Protein AF-A0A5B7H867-F1 (afdb_monomer_lite)

Organism: Portunus trituberculatus (NCBI:txid210409)

Radius of gyration: 18.38 Å; chains: 1; bounding box: 35×41×40 Å

Foldseek 3Di:
DVVVCPPDDPVVSCVVVVHDDPVRVVVVVVVVVVVCVVVVVDPCPVVNVPDPPVVVVVVD

Structure (mmCIF, N/CA/C/O backbone):
data_AF-A0A5B7H867-F1
#
_entry.id   AF-A0A5B7H867-F1
#
loop_
_atom_site.group_PDB
_atom_site.id
_atom_site.type_symbol
_atom_site.label_atom_id
_atom_site.label_alt_id
_atom_site.label_comp_id
_atom_site.label_asym_id
_atom_site.label_entity_id
_atom_site.label_seq_id
_atom_site.pdbx_PDB_ins_code
_atom_site.Cartn_x
_atom_site.Cartn_y
_atom_site.Cartn_z
_atom_site.occupancy
_atom_site.B_iso_or_equiv
_atom_site.auth_seq_id
_atom_site.auth_comp_id
_atom_site.auth_asym_id
_atom_site.auth_atom_id
_atom_site.pdbx_PDB_model_num
ATOM 1 N N . MET A 1 1 ? -15.634 14.255 16.503 1.00 56.34 1 MET A N 1
ATOM 2 C CA . MET A 1 1 ? -15.193 13.321 15.446 1.00 56.34 1 MET A CA 1
ATOM 3 C C . MET A 1 1 ? -14.122 12.333 15.926 1.00 56.34 1 MET A C 1
ATOM 5 O O . MET A 1 1 ? -14.476 11.209 16.220 1.00 56.34 1 MET A O 1
ATOM 9 N N . MET A 1 2 ? -12.837 12.694 16.096 1.00 57.12 2 MET A N 1
ATOM 10 C CA . MET A 1 2 ? -11.795 11.710 16.506 1.00 57.12 2 MET A CA 1
ATOM 11 C C . MET A 1 2 ? -11.878 11.227 17.970 1.00 57.12 2 MET A C 1
ATOM 13 O O . MET A 1 2 ? -11.373 10.157 18.294 1.00 57.12 2 MET A O 1
ATOM 17 N N . ALA A 1 3 ? -12.491 12.010 18.863 1.00 63.00 3 ALA A N 1
ATOM 18 C CA . ALA A 1 3 ? -12.634 11.654 20.277 1.00 63.00 3 ALA A CA 1
ATOM 19 C C . ALA A 1 3 ? -13.766 10.641 20.542 1.00 63.00 3 ALA A C 1
ATOM 21 O O . ALA A 1 3 ? -13.684 9.901 21.513 1.00 63.00 3 ALA A O 1
ATOM 22 N N . GLU A 1 4 ? -14.780 10.581 19.672 1.00 63.56 4 GLU A N 1
ATOM 23 C CA . GLU A 1 4 ? -15.968 9.715 19.818 1.00 63.56 4 GLU A CA 1
ATOM 24 C C . GLU A 1 4 ? -15.687 8.257 19.423 1.00 63.56 4 GLU A C 1
ATOM 26 O O . GLU A 1 4 ? -16.392 7.347 19.832 1.00 63.56 4 GLU A O 1
ATOM 31 N N . LEU A 1 5 ? -14.610 8.028 18.673 1.00 65.38 5 LEU A N 1
ATOM 32 C CA . LEU A 1 5 ? -14.216 6.719 18.153 1.00 65.38 5 LEU A CA 1
ATOM 33 C C . LEU A 1 5 ? -13.328 5.921 19.116 1.00 65.38 5 LEU A C 1
ATOM 35 O O . LEU A 1 5 ? -13.014 4.756 18.870 1.00 65.38 5 LEU A O 1
ATOM 39 N N . LYS A 1 6 ? -12.870 6.544 20.203 1.00 70.00 6 LYS A N 1
ATOM 40 C CA . LYS A 1 6 ? -11.793 6.017 21.050 1.00 70.00 6 LYS A CA 1
ATOM 41 C C . LYS A 1 6 ? -12.124 4.658 21.681 1.00 70.00 6 LYS A C 1
ATOM 43 O O . LYS A 1 6 ? -11.211 3.861 21.882 1.00 70.00 6 LYS A O 1
ATOM 48 N N . ASP A 1 7 ? -13.409 4.388 21.888 1.00 79.19 7 ASP A N 1
ATOM 49 C CA . ASP A 1 7 ? -13.902 3.225 22.629 1.00 79.19 7 ASP A CA 1
ATOM 50 C C . ASP A 1 7 ? -14.273 2.020 21.736 1.00 79.19 7 ASP A C 1
ATOM 52 O O . ASP A 1 7 ? -14.545 0.940 22.253 1.00 79.19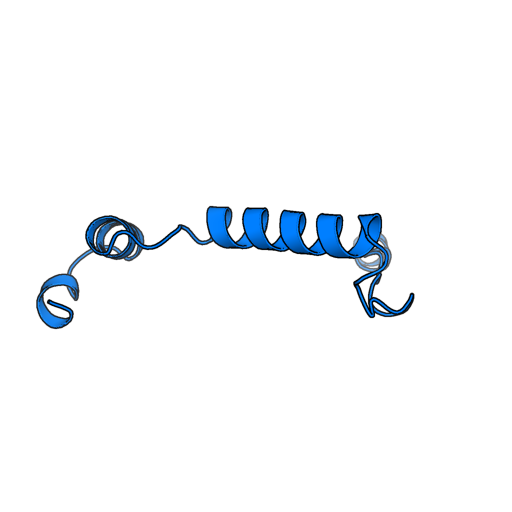 7 ASP A O 1
ATOM 56 N N . GLY A 1 8 ? -14.251 2.168 20.403 1.00 77.75 8 GLY A N 1
ATOM 57 C CA . GLY A 1 8 ? -14.567 1.085 19.454 1.00 77.75 8 GLY A CA 1
ATOM 58 C C . GLY A 1 8 ? -13.395 0.141 19.154 1.00 77.75 8 GLY A C 1
ATOM 59 O O . GLY A 1 8 ? -12.233 0.435 19.458 1.00 77.75 8 GLY A O 1
ATOM 60 N N . ALA A 1 9 ? -13.652 -0.992 18.496 1.00 86.88 9 ALA A N 1
ATOM 61 C CA . ALA A 1 9 ? -12.565 -1.799 17.939 1.00 86.88 9 ALA A CA 1
ATOM 62 C C . ALA A 1 9 ? -11.867 -1.051 16.783 1.00 86.88 9 ALA A C 1
ATOM 64 O O . ALA A 1 9 ? -12.440 -0.164 16.150 1.00 86.88 9 ALA A O 1
ATOM 65 N N . TYR A 1 10 ? -10.607 -1.391 16.489 1.00 83.69 10 TYR A N 1
ATOM 66 C CA . TYR A 1 10 ? -9.839 -0.718 15.429 1.00 83.69 10 TYR A CA 1
ATOM 67 C C . TYR A 1 10 ? -10.544 -0.764 14.067 1.00 83.69 10 TYR A C 1
ATOM 69 O O . TYR A 1 10 ? -10.684 0.273 13.424 1.00 83.69 10 TYR A O 1
ATOM 77 N N . GLU A 1 11 ? -11.049 -1.937 13.690 1.00 84.06 11 GLU A N 1
ATOM 78 C CA . GLU A 1 11 ? -11.758 -2.159 12.425 1.00 84.06 11 GLU A CA 1
ATOM 79 C C . GLU A 1 11 ? -13.085 -1.384 12.352 1.00 84.06 11 GLU A C 1
ATOM 81 O O . GLU A 1 11 ? -13.449 -0.848 11.307 1.00 84.06 11 GLU A O 1
ATOM 86 N N . GLU A 1 12 ? -13.799 -1.256 13.474 1.00 85.31 12 GLU A N 1
ATOM 87 C CA . GLU A 1 12 ? -15.048 -0.486 13.548 1.00 85.31 12 GLU A CA 1
ATOM 88 C C . GLU A 1 12 ? -14.781 1.005 13.360 1.00 85.31 12 GLU A C 1
ATOM 90 O O . GLU A 1 12 ? -15.429 1.650 12.535 1.00 85.31 12 GLU A O 1
ATOM 95 N N . ARG A 1 13 ? -13.749 1.531 14.034 1.00 86.6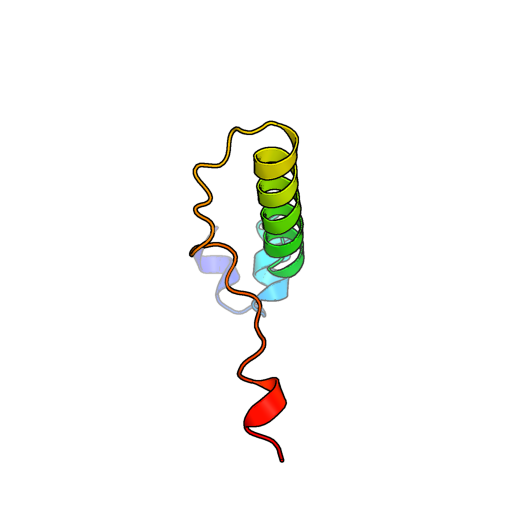9 13 ARG A N 1
ATOM 96 C CA . ARG A 1 13 ? -13.298 2.909 13.821 1.00 86.69 13 ARG A CA 1
ATOM 97 C C . ARG A 1 13 ? -12.886 3.162 12.380 1.00 86.69 13 ARG A C 1
ATOM 99 O O . ARG A 1 13 ? -13.168 4.219 11.821 1.00 86.69 13 ARG A O 1
ATOM 106 N N . GLN A 1 14 ? -12.156 2.214 11.803 1.00 87.25 14 GLN A N 1
ATOM 107 C CA . GLN A 1 14 ? -11.666 2.303 10.438 1.00 87.25 14 GLN A CA 1
ATOM 108 C C . GLN A 1 14 ? -12.832 2.384 9.452 1.00 87.25 14 GLN A C 1
ATOM 110 O O . GLN A 1 14 ? -12.836 3.257 8.583 1.00 87.25 14 GLN A O 1
ATOM 115 N N . LYS A 1 15 ? -13.854 1.546 9.650 1.00 86.94 15 LYS A N 1
ATOM 116 C CA . LYS A 1 15 ? -15.081 1.545 8.854 1.00 86.94 15 LYS A CA 1
ATOM 117 C C . LYS A 1 15 ? -15.882 2.838 9.009 1.00 86.94 15 LYS A C 1
ATOM 119 O O . LYS A 1 15 ? -16.315 3.393 8.004 1.00 86.94 15 LYS A O 1
ATOM 124 N N . GLU A 1 16 ? -16.056 3.335 10.232 1.00 89.06 16 GLU A N 1
ATOM 125 C CA . GLU A 1 16 ? -16.805 4.572 10.499 1.00 89.06 16 GLU A CA 1
ATOM 126 C C . GLU A 1 16 ? -16.122 5.810 9.899 1.00 89.06 16 GLU A C 1
ATOM 128 O O . GLU A 1 16 ? -16.787 6.698 9.370 1.00 89.06 16 GLU A O 1
ATOM 133 N N . MET A 1 17 ? -14.787 5.837 9.883 1.00 88.88 17 MET A N 1
ATOM 134 C CA . MET A 1 17 ? -14.014 6.882 9.203 1.00 88.88 17 MET A CA 1
ATOM 135 C C . MET A 1 17 ? -13.926 6.701 7.679 1.00 88.88 17 MET A C 1
ATOM 137 O O . MET A 1 17 ? -13.327 7.542 7.008 1.00 88.88 17 MET A O 1
ATOM 141 N N . GLY A 1 18 ? -14.470 5.613 7.123 1.00 90.31 18 GLY A N 1
ATOM 142 C CA . GLY A 1 18 ? -14.361 5.298 5.697 1.00 90.31 18 GLY A CA 1
ATOM 143 C C . GLY A 1 18 ? -12.918 5.068 5.235 1.00 90.31 18 GLY A C 1
ATOM 144 O O . GLY A 1 18 ? -12.584 5.340 4.081 1.00 90.31 18 GLY A O 1
ATOM 145 N N . LEU A 1 19 ? -12.040 4.619 6.136 1.00 91.00 19 LEU A N 1
ATOM 146 C CA . LEU A 1 19 ? -10.642 4.355 5.819 1.00 91.00 19 LEU A CA 1
ATOM 147 C C . LEU A 1 19 ? -10.489 2.964 5.183 1.00 91.00 19 LE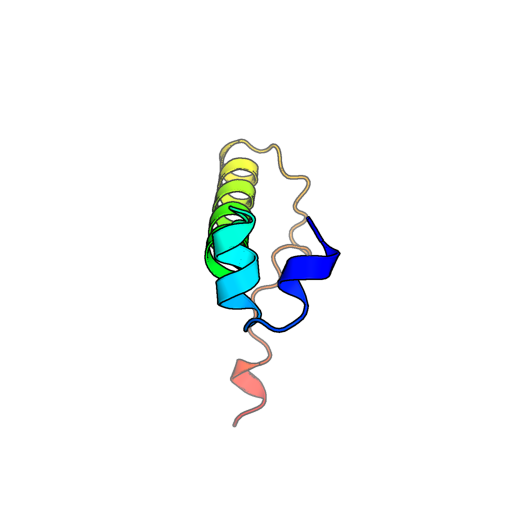U A C 1
ATOM 149 O O . LEU A 1 19 ? -11.115 2.009 5.641 1.00 91.00 19 LEU A O 1
ATOM 153 N N . PRO A 1 20 ? -9.621 2.818 4.166 1.00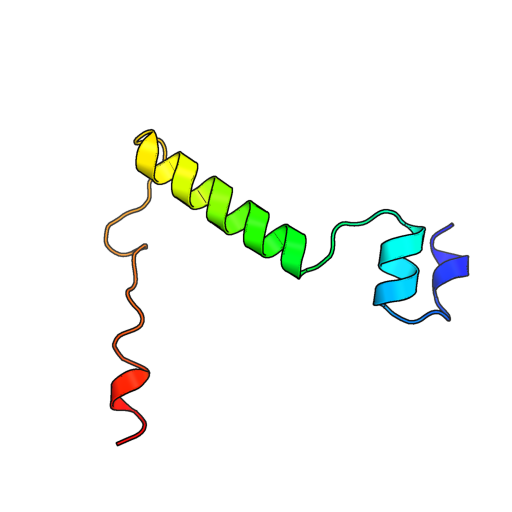 90.19 20 PRO A N 1
ATOM 154 C CA . PRO A 1 20 ? -9.344 1.524 3.551 1.00 90.19 20 PRO A CA 1
ATOM 155 C C . PRO A 1 20 ? -8.670 0.587 4.551 1.00 90.19 20 PRO A C 1
ATOM 157 O O . PRO A 1 20 ? -7.841 1.040 5.353 1.00 90.19 20 PRO A O 1
ATOM 160 N N . THR A 1 21 ? -8.990 -0.705 4.475 1.00 91.50 21 THR A N 1
ATOM 161 C CA . THR A 1 21 ? -8.401 -1.73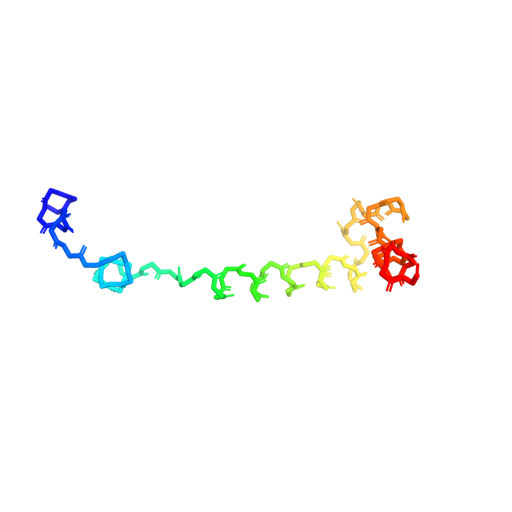7 5.336 1.00 91.50 21 THR A CA 1
ATOM 162 C C . THR A 1 21 ? -6.898 -1.873 5.087 1.00 91.50 21 THR A C 1
ATOM 164 O O . THR A 1 21 ? -6.351 -1.397 4.084 1.00 91.50 21 THR A O 1
ATOM 167 N N . LEU A 1 22 ? -6.183 -2.533 6.004 1.00 89.81 22 LEU A N 1
ATOM 168 C CA . LEU A 1 22 ? -4.770 -2.844 5.772 1.00 89.81 22 LEU A CA 1
ATOM 169 C C . LEU A 1 22 ? -4.587 -3.718 4.521 1.00 89.81 22 LEU A C 1
ATOM 171 O O . LEU A 1 22 ? -3.614 -3.529 3.793 1.00 89.81 22 LEU A O 1
ATOM 175 N N . GLN A 1 23 ? -5.523 -4.633 4.268 1.00 92.38 23 GLN A N 1
ATOM 176 C CA . GLN A 1 23 ? -5.521 -5.482 3.083 1.00 92.38 23 GLN A CA 1
ATOM 177 C C . GLN A 1 23 ? -5.680 -4.650 1.806 1.00 92.38 23 GLN A C 1
ATOM 179 O O . GLN A 1 23 ? -4.813 -4.731 0.940 1.00 92.38 23 GLN A O 1
ATOM 184 N N . ASP A 1 24 ? -6.677 -3.763 1.739 1.00 94.31 24 ASP A N 1
ATOM 185 C CA . ASP A 1 24 ? -6.892 -2.890 0.572 1.00 94.31 24 ASP A CA 1
ATOM 186 C C . ASP A 1 24 ? -5.647 -2.045 0.260 1.00 94.31 24 ASP A C 1
ATOM 188 O O . ASP A 1 24 ? -5.279 -1.814 -0.893 1.00 94.31 24 ASP A O 1
ATOM 192 N N . ARG A 1 25 ? -4.967 -1.567 1.311 1.00 95.06 25 ARG A N 1
ATOM 193 C CA . ARG A 1 25 ? -3.729 -0.790 1.176 1.00 95.06 25 ARG A CA 1
ATOM 194 C C . ARG A 1 25 ? -2.577 -1.627 0.623 1.00 95.06 25 ARG A C 1
ATOM 196 O O . ARG A 1 25 ? -1.785 -1.084 -0.146 1.00 95.06 25 ARG A O 1
ATOM 203 N N . ARG A 1 26 ? -2.473 -2.903 1.012 1.00 94.75 26 ARG A N 1
ATOM 204 C CA . ARG A 1 26 ? -1.467 -3.842 0.487 1.00 94.75 26 ARG A CA 1
ATOM 205 C C . ARG A 1 26 ? -1.743 -4.171 -0.975 1.00 94.75 26 ARG A C 1
ATOM 207 O O . ARG A 1 26 ? -0.873 -3.928 -1.799 1.00 94.75 26 ARG A O 1
ATOM 214 N N . GLU A 1 27 ? -2.971 -4.567 -1.303 1.00 96.00 27 GLU A N 1
ATOM 215 C CA . GLU A 1 27 ? -3.386 -4.875 -2.679 1.00 96.00 27 GLU A CA 1
ATOM 216 C C . GLU A 1 27 ? -3.157 -3.680 -3.615 1.00 96.00 27 GLU A C 1
ATOM 218 O O . GLU A 1 27 ? -2.592 -3.813 -4.701 1.00 96.00 27 GLU A O 1
ATOM 223 N N . ARG A 1 28 ? -3.510 -2.466 -3.170 1.00 96.62 28 ARG A N 1
ATOM 224 C CA . ARG A 1 28 ? -3.214 -1.243 -3.926 1.00 96.62 28 ARG A CA 1
ATOM 225 C C . ARG A 1 28 ? -1.710 -1.011 -4.095 1.00 96.62 28 ARG A C 1
ATOM 227 O O . ARG A 1 28 ? -1.294 -0.532 -5.148 1.00 96.62 28 ARG A O 1
ATOM 234 N N . GLY A 1 29 ? -0.908 -1.305 -3.073 1.00 94.19 29 GLY A N 1
ATOM 235 C CA . GLY A 1 29 ? 0.552 -1.233 -3.136 1.00 94.19 29 GLY A CA 1
ATOM 236 C C . GLY A 1 29 ? 1.125 -2.173 -4.196 1.00 94.19 29 GLY A C 1
ATOM 237 O O . GLY A 1 29 ? 1.907 -1.729 -5.037 1.00 94.19 29 GLY A O 1
ATOM 238 N N . ASP A 1 30 ? 0.661 -3.420 -4.218 1.00 92.56 30 ASP A N 1
ATOM 239 C CA . ASP A 1 30 ? 1.077 -4.432 -5.193 1.00 92.56 30 ASP A CA 1
ATOM 240 C C . ASP A 1 30 ? 0.726 -4.004 -6.623 1.00 92.56 30 ASP A C 1
ATOM 242 O O . ASP A 1 30 ? 1.572 -4.047 -7.518 1.00 92.56 30 ASP A O 1
ATOM 246 N N . LEU A 1 31 ? -0.489 -3.487 -6.835 1.00 94.88 31 LEU A N 1
ATOM 247 C CA . LEU A 1 31 ? -0.923 -2.969 -8.137 1.00 94.88 31 LEU A CA 1
ATOM 248 C C . LEU A 1 31 ? -0.079 -1.778 -8.611 1.00 94.88 31 LEU A C 1
ATOM 250 O O . LEU A 1 31 ? 0.255 -1.690 -9.793 1.00 94.88 31 LEU A O 1
ATOM 254 N N . ILE A 1 32 ? 0.295 -0.867 -7.707 1.00 92.19 32 ILE A N 1
ATOM 255 C CA . ILE A 1 32 ? 1.183 0.258 -8.035 1.00 92.19 32 ILE A CA 1
ATOM 256 C C . ILE A 1 32 ? 2.565 -0.255 -8.446 1.00 92.19 32 ILE A C 1
ATOM 258 O O . ILE A 1 32 ? 3.142 0.251 -9.410 1.00 92.19 32 ILE A O 1
ATOM 262 N N . THR A 1 33 ? 3.099 -1.249 -7.738 1.00 87.62 33 THR A N 1
ATOM 263 C CA . THR A 1 33 ? 4.387 -1.869 -8.071 1.00 87.62 33 THR A CA 1
ATOM 264 C C . THR A 1 33 ? 4.330 -2.547 -9.437 1.00 87.62 33 THR A C 1
ATOM 266 O O . THR A 1 33 ? 5.181 -2.281 -10.283 1.00 87.62 33 THR A O 1
ATOM 269 N N . MET A 1 34 ? 3.278 -3.322 -9.712 1.00 88.94 34 MET A N 1
ATOM 270 C CA . MET A 1 34 ? 3.059 -3.941 -11.023 1.00 88.94 34 MET A CA 1
ATOM 271 C C . MET A 1 34 ? 2.964 -2.904 -12.143 1.00 88.94 34 MET A C 1
ATOM 273 O O . MET A 1 34 ? 3.611 -3.054 -13.177 1.00 88.94 34 MET A O 1
ATOM 277 N N . TYR A 1 35 ? 2.214 -1.819 -11.936 1.00 90.75 35 TYR A N 1
ATOM 278 C CA . TYR A 1 35 ? 2.128 -0.726 -12.904 1.00 90.75 35 TYR A CA 1
ATOM 279 C C . TYR A 1 35 ? 3.502 -0.106 -13.186 1.00 90.75 35 TYR A C 1
ATOM 281 O O . TYR A 1 35 ? 3.845 0.124 -14.346 1.00 90.75 35 TYR A O 1
ATOM 289 N N . LYS A 1 36 ? 4.301 0.143 -12.141 1.00 86.19 36 LYS A N 1
ATOM 290 C CA . LYS A 1 36 ? 5.654 0.698 -12.277 1.00 86.19 36 LYS A CA 1
ATOM 291 C C . LYS A 1 36 ? 6.568 -0.200 -13.108 1.00 86.19 36 LYS A C 1
ATOM 293 O O . LYS A 1 36 ? 7.293 0.323 -13.950 1.00 86.19 36 LYS A O 1
ATOM 298 N N . ILE A 1 37 ? 6.498 -1.516 -12.890 1.00 83.81 37 ILE A N 1
ATOM 299 C CA . ILE A 1 37 ? 7.256 -2.527 -13.642 1.00 83.81 37 ILE A CA 1
ATOM 300 C C . ILE A 1 37 ? 6.813 -2.544 -15.109 1.00 83.81 37 ILE A C 1
ATOM 302 O O . ILE A 1 37 ? 7.644 -2.427 -16.002 1.00 83.81 37 ILE A O 1
ATOM 306 N N . VAL A 1 38 ? 5.505 -2.647 -15.370 1.00 87.75 38 VAL A N 1
ATOM 307 C CA . VAL A 1 38 ? 4.959 -2.750 -16.738 1.00 87.75 38 VAL A CA 1
ATOM 308 C C . VAL A 1 38 ? 5.271 -1.513 -17.579 1.00 87.75 38 VAL A C 1
ATOM 310 O O . VAL A 1 38 ? 5.488 -1.629 -18.781 1.00 87.75 38 VAL A O 1
ATOM 313 N N . ASN A 1 39 ? 5.290 -0.334 -16.960 1.00 89.00 39 ASN A N 1
ATOM 314 C CA . ASN A 1 39 ? 5.497 0.927 -17.668 1.00 89.00 39 ASN A CA 1
ATOM 315 C C . ASN A 1 39 ? 6.951 1.418 -17.634 1.00 89.00 39 ASN A C 1
ATOM 317 O O . ASN A 1 39 ? 7.187 2.550 -18.041 1.00 89.00 39 ASN A O 1
ATOM 321 N N . ASP A 1 40 ? 7.896 0.625 -17.115 1.00 78.00 40 ASP A N 1
ATOM 322 C CA . ASP A 1 40 ? 9.309 1.017 -16.944 1.00 78.00 40 ASP A CA 1
ATOM 323 C C . ASP A 1 40 ? 9.473 2.382 -16.235 1.00 78.00 40 ASP A C 1
ATOM 325 O O . ASP A 1 40 ? 10.340 3.202 -16.525 1.00 78.00 40 ASP A O 1
ATOM 329 N N . THR A 1 41 ? 8.556 2.665 -15.304 1.00 81.19 41 THR A N 1
ATOM 330 C CA . THR A 1 41 ? 8.521 3.913 -14.516 1.00 81.19 41 THR A CA 1
ATOM 331 C C . THR A 1 41 ? 9.017 3.701 -13.090 1.00 81.19 41 THR A C 1
ATOM 333 O O . THR A 1 41 ? 9.169 4.655 -12.323 1.00 81.19 41 THR A O 1
ATOM 336 N N . GLY A 1 42 ? 9.258 2.447 -12.708 1.00 68.38 42 GLY A N 1
ATOM 337 C CA . GLY A 1 42 ? 9.914 2.103 -11.462 1.00 68.38 42 GLY A CA 1
ATOM 338 C C . GLY A 1 42 ? 11.420 2.270 -11.592 1.00 68.38 42 GLY A C 1
ATOM 339 O O . GLY A 1 42 ? 12.048 1.555 -12.359 1.00 68.38 42 GLY A O 1
ATOM 340 N N . LYS A 1 43 ? 12.020 3.136 -10.769 1.00 68.62 43 LYS A N 1
ATOM 341 C CA . LYS A 1 43 ? 13.410 2.936 -10.337 1.00 68.62 43 LYS A CA 1
ATOM 342 C C . LYS A 1 43 ? 13.405 1.774 -9.343 1.00 68.62 43 LYS A C 1
ATOM 344 O O . LYS A 1 43 ? 13.406 2.009 -8.142 1.00 68.62 43 LYS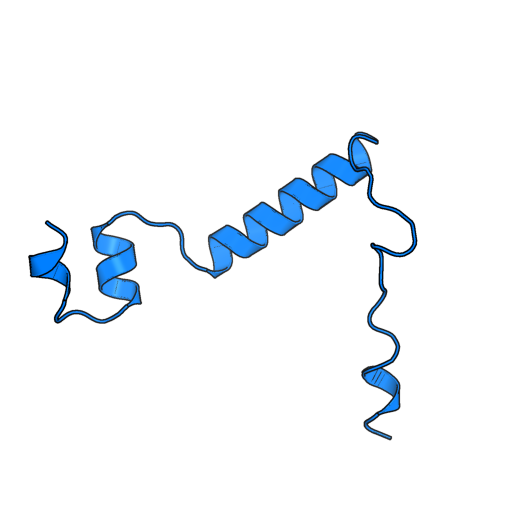 A O 1
ATOM 349 N N . ILE A 1 44 ? 13.171 0.571 -9.849 1.00 65.00 44 ILE A N 1
ATOM 350 C CA . ILE A 1 44 ? 13.240 -0.662 -9.075 1.00 65.00 44 ILE A CA 1
ATOM 351 C C . ILE A 1 44 ? 14.536 -1.299 -9.543 1.00 65.00 44 ILE A C 1
ATOM 353 O O . ILE A 1 44 ? 14.594 -1.840 -10.649 1.00 65.00 44 ILE A O 1
ATOM 357 N N . ASP A 1 45 ? 15.586 -1.138 -8.747 1.00 62.59 45 ASP A N 1
ATOM 358 C CA . ASP A 1 45 ? 16.858 -1.787 -9.029 1.00 62.59 45 ASP A CA 1
ATOM 359 C C . ASP A 1 45 ? 16.699 -3.304 -8.811 1.00 62.59 45 ASP A C 1
ATOM 361 O O . ASP A 1 45 ? 15.776 -3.769 -8.134 1.00 62.59 45 ASP A O 1
ATOM 365 N N . LYS A 1 46 ? 17.564 -4.125 -9.417 1.00 58.72 46 LYS A N 1
ATOM 366 C CA . LYS A 1 46 ? 17.470 -5.595 -9.271 1.00 58.72 46 LYS A CA 1
ATOM 367 C C . LYS A 1 46 ? 17.598 -6.027 -7.808 1.00 58.72 46 LYS A C 1
ATOM 369 O O . LYS A 1 46 ? 17.094 -7.076 -7.425 1.00 58.72 46 LYS A O 1
ATOM 374 N N . GLU A 1 47 ? 18.249 -5.194 -7.012 1.00 62.69 47 GLU A N 1
ATOM 375 C CA . GLU A 1 47 ? 18.445 -5.300 -5.578 1.00 62.69 47 GLU A CA 1
ATOM 376 C C . GLU A 1 47 ? 17.165 -5.005 -4.779 1.00 62.69 47 GLU A C 1
ATOM 378 O O . GLU A 1 47 ? 17.018 -5.532 -3.682 1.00 62.69 47 GLU A O 1
ATOM 383 N N . ASP A 1 48 ? 16.218 -4.227 -5.322 1.00 64.56 48 ASP A N 1
ATOM 384 C CA . ASP A 1 48 ? 14.894 -4.004 -4.717 1.00 64.56 48 ASP A CA 1
ATOM 385 C C . ASP A 1 48 ? 13.954 -5.200 -4.946 1.00 64.56 48 ASP A C 1
ATOM 387 O O . ASP A 1 48 ? 13.006 -5.424 -4.190 1.00 64.56 48 ASP A O 1
ATOM 391 N N . LEU A 1 49 ? 14.232 -6.004 -5.978 1.00 64.31 49 LEU A N 1
ATOM 392 C CA . LEU A 1 49 ? 13.573 -7.278 -6.271 1.00 64.31 49 LEU A CA 1
ATOM 393 C C . LEU A 1 49 ? 14.177 -8.414 -5.431 1.00 64.31 49 LEU A C 1
ATOM 395 O O . LEU A 1 49 ? 14.466 -9.487 -5.966 1.00 64.31 49 LEU A O 1
ATOM 399 N N . VAL A 1 50 ? 14.383 -8.203 -4.123 1.00 60.50 50 VAL A N 1
ATOM 400 C CA . VAL A 1 50 ? 14.816 -9.278 -3.219 1.00 60.50 50 VAL A CA 1
ATOM 401 C C . VAL A 1 50 ? 13.769 -10.389 -3.267 1.00 60.50 50 VAL A C 1
ATOM 403 O O . VAL A 1 50 ? 12.710 -10.318 -2.643 1.00 60.50 50 VAL A O 1
ATOM 406 N N . LEU A 1 51 ? 14.064 -11.434 -4.036 1.00 59.47 51 LEU A N 1
ATOM 407 C CA . LEU A 1 51 ? 13.363 -12.697 -3.950 1.00 59.47 51 LEU A CA 1
ATOM 408 C C . LEU A 1 51 ? 13.665 -13.253 -2.561 1.00 59.47 51 LEU A C 1
ATOM 410 O O . LEU A 1 51 ? 14.820 -13.495 -2.213 1.00 59.47 51 LEU A O 1
ATOM 414 N N . VAL A 1 52 ? 12.620 -13.436 -1.757 1.00 56.78 52 VAL A N 1
ATOM 415 C CA . VAL A 1 52 ? 12.691 -14.201 -0.513 1.00 56.78 52 VAL A CA 1
ATOM 416 C C . VAL A 1 52 ? 13.048 -15.639 -0.886 1.00 56.78 52 VAL A C 1
ATOM 418 O O . VAL A 1 52 ? 12.174 -16.465 -1.126 1.00 56.78 52 VAL A O 1
ATOM 421 N N . THR A 1 53 ? 14.340 -15.940 -0.992 1.00 54.78 53 THR A N 1
ATOM 422 C CA . THR A 1 53 ? 14.832 -17.317 -1.132 1.00 54.78 53 THR A CA 1
ATOM 423 C C . THR A 1 53 ? 15.693 -17.760 0.043 1.00 54.78 53 THR A C 1
ATOM 425 O O . THR A 1 53 ? 16.040 -18.930 0.104 1.00 54.78 53 THR A O 1
ATOM 428 N N . GLU A 1 54 ? 15.959 -16.903 1.034 1.00 52.31 54 GLU A N 1
ATOM 429 C CA . GLU A 1 54 ? 16.756 -17.297 2.211 1.00 52.31 54 GLU A CA 1
ATOM 430 C C . GLU A 1 54 ? 15.924 -17.716 3.441 1.00 52.31 54 GLU A C 1
ATOM 432 O O . GLU A 1 54 ? 16.430 -18.438 4.299 1.00 52.31 54 GLU A O 1
ATOM 437 N N . GLU A 1 55 ? 14.630 -17.374 3.537 1.00 49.69 55 GLU A N 1
ATOM 438 C CA . GLU A 1 55 ? 13.780 -17.920 4.619 1.00 49.69 55 GLU A CA 1
ATOM 439 C C . GLU A 1 55 ? 13.391 -19.393 4.394 1.00 49.69 55 GLU A C 1
ATOM 441 O O . GLU A 1 55 ? 13.082 -20.102 5.354 1.00 49.69 55 GLU A O 1
ATOM 446 N N . ALA A 1 56 ? 13.474 -19.891 3.155 1.00 49.47 56 ALA A N 1
ATOM 447 C CA . ALA A 1 56 ? 13.226 -21.299 2.840 1.00 49.47 56 ALA A CA 1
ATOM 448 C C . ALA A 1 56 ? 14.361 -22.232 3.307 1.00 49.47 56 ALA A C 1
ATOM 450 O O . ALA A 1 56 ? 14.129 -23.421 3.512 1.00 49.47 56 ALA A O 1
ATOM 451 N N . GLU A 1 57 ? 15.576 -21.712 3.516 1.00 51.41 57 GLU A N 1
ATOM 452 C CA . GLU A 1 57 ? 16.730 -22.518 3.941 1.00 51.41 57 GLU A CA 1
ATOM 453 C C . GLU A 1 57 ? 16.924 -22.551 5.463 1.00 51.41 57 GLU A C 1
ATOM 455 O O . GLU A 1 57 ? 17.619 -23.424 5.978 1.00 51.41 57 GLU A O 1
ATOM 460 N N . ARG A 1 58 ? 16.277 -21.650 6.215 1.00 54.06 58 ARG A N 1
ATOM 461 C CA . ARG A 1 58 ? 16.439 -21.562 7.678 1.00 54.06 58 ARG A CA 1
ATOM 462 C C . ARG A 1 58 ? 15.542 -22.509 8.482 1.00 54.06 58 ARG A C 1
ATOM 464 O O . ARG A 1 58 ? 15.652 -22.546 9.704 1.00 54.06 58 ARG A O 1
ATOM 471 N N . THR A 1 59 ? 14.662 -23.258 7.817 1.00 51.47 59 THR A N 1
ATOM 472 C CA . THR A 1 59 ? 13.756 -24.246 8.437 1.00 51.47 59 THR A CA 1
ATOM 473 C C . THR A 1 59 ? 14.099 -25.702 8.095 1.00 51.47 59 THR A C 1
ATOM 475 O O . THR A 1 59 ? 13.252 -26.578 8.268 1.00 51.47 59 THR A O 1
ATOM 478 N N . ARG A 1 60 ? 15.335 -25.989 7.656 1.00 44.31 60 ARG A N 1
ATOM 479 C CA . ARG A 1 60 ? 15.827 -27.360 7.446 1.00 44.31 60 ARG A CA 1
ATOM 480 C C . ARG A 1 60 ? 16.835 -27.801 8.501 1.00 44.31 60 ARG A C 1
ATOM 482 O O . ARG A 1 60 ? 17.701 -26.980 8.866 1.00 44.31 60 ARG A O 1
#

Sequence (60 aa):
MMAELKDGAYEERQKEMGLPTLQDRRERGDLITMYKIVNDTGKIDKEDLVLVTEEAERTR

Secondary structure (DSSP, 8-state):
-TTTTTTS-HHHHHHHTTPPPHHHHHHHHHHHHHHHHHTT-----TTTS----STTTTT-

pLDDT: mean 76.32, std 15.73, range [44.31, 96.62]